Protein AF-U5XML4-F1 (afdb_monomer_lite)

Organism: Trypanosoma cruzi (NCBI:txid5693)

pLDDT: mean 85.8, std 16.41, range [33.12, 97.75]

Structure (mmCIF, N/CA/C/O backbone):
data_AF-U5XML4-F1
#
_entry.id   AF-U5XML4-F1
#
loop_
_atom_site.group_PDB
_atom_site.id
_atom_site.type_symbol
_atom_site.label_atom_id
_atom_site.label_alt_id
_atom_site.label_comp_id
_atom_site.label_asym_id
_atom_site.label_entity_id
_atom_site.label_seq_id
_atom_site.pdbx_PDB_ins_code
_atom_site.Cartn_x
_atom_site.Cartn_y
_atom_site.Cartn_z
_atom_site.occupancy
_atom_site.B_iso_or_equiv
_atom_site.auth_seq_id
_atom_site.auth_comp_id
_atom_site.auth_asym_id
_atom_site.auth_atom_id
_atom_site.pdbx_PDB_model_num
ATOM 1 N N . HIS A 1 1 ? -22.101 20.635 11.605 1.00 74.94 1 HIS A N 1
ATOM 2 C CA . HIS A 1 1 ? -22.594 19.360 12.164 1.00 74.94 1 HIS A CA 1
ATOM 3 C C . HIS A 1 1 ? -22.291 18.213 11.204 1.00 74.94 1 HIS A C 1
ATOM 5 O O . HIS A 1 1 ? -21.436 17.404 11.522 1.00 74.94 1 HIS A O 1
ATOM 11 N N . VAL A 1 2 ? -22.828 18.258 9.981 1.00 94.12 2 VAL A N 1
ATOM 12 C CA . VAL A 1 2 ? -22.677 17.221 8.939 1.00 94.12 2 VAL A CA 1
ATOM 13 C C . VAL A 1 2 ? -21.227 16.818 8.610 1.00 94.12 2 VAL A C 1
ATOM 15 O O . VAL A 1 2 ? -20.928 15.636 8.531 1.00 94.12 2 VAL A O 1
ATOM 18 N N . PHE A 1 3 ? -20.291 17.768 8.475 1.00 92.50 3 PHE A N 1
ATOM 19 C CA . PHE A 1 3 ? -18.879 17.442 8.192 1.00 92.50 3 PHE A CA 1
ATOM 20 C C . PHE A 1 3 ? -18.262 16.494 9.232 1.00 92.50 3 PHE A C 1
ATOM 22 O O . PHE A 1 3 ? -17.560 15.555 8.877 1.00 92.50 3 PHE A O 1
ATOM 29 N N . LYS A 1 4 ? -18.559 16.716 10.518 1.00 91.81 4 LYS A N 1
ATOM 30 C CA . LYS A 1 4 ? -18.036 15.883 11.603 1.00 91.81 4 LYS A CA 1
ATOM 31 C C . LYS A 1 4 ? -18.595 14.459 11.526 1.00 91.81 4 LYS A C 1
ATOM 33 O O . LYS A 1 4 ? -17.840 13.515 11.712 1.00 91.81 4 LYS A O 1
ATOM 38 N N . GLU A 1 5 ? -19.878 14.317 11.201 1.00 94.44 5 GLU A N 1
ATOM 39 C CA . GLU A 1 5 ? -20.530 13.012 11.028 1.00 94.44 5 GLU A CA 1
ATOM 40 C C . GLU A 1 5 ? -19.906 12.231 9.862 1.00 94.44 5 GLU A C 1
ATOM 42 O O . GLU A 1 5 ? -19.612 11.047 10.001 1.00 94.44 5 GLU A O 1
ATOM 47 N N . PHE A 1 6 ? -19.608 12.896 8.739 1.00 96.31 6 PHE A N 1
ATOM 48 C CA . PHE A 1 6 ? -18.865 12.266 7.641 1.00 96.31 6 PHE A CA 1
ATOM 49 C C . PHE A 1 6 ? -17.465 11.823 8.065 1.00 96.31 6 PHE A C 1
ATOM 51 O O . PHE A 1 6 ? -17.061 10.709 7.742 1.00 96.31 6 PHE A O 1
ATOM 58 N N . THR A 1 7 ? -16.739 12.648 8.820 1.00 93.75 7 THR A N 1
ATOM 59 C CA . THR A 1 7 ? -15.417 12.269 9.335 1.00 93.75 7 THR A CA 1
ATOM 60 C C . THR A 1 7 ? -15.490 11.050 10.256 1.00 93.75 7 THR A C 1
ATOM 62 O O . THR A 1 7 ? -14.656 10.155 10.156 1.00 93.75 7 THR A O 1
ATOM 65 N N . GLU A 1 8 ? -16.507 10.960 11.114 1.00 93.69 8 GLU A N 1
ATOM 66 C CA . GLU A 1 8 ? -16.724 9.786 11.971 1.00 93.69 8 GLU A CA 1
ATOM 67 C C . GLU A 1 8 ? -16.997 8.513 11.151 1.00 93.69 8 GLU A C 1
ATOM 69 O O . GLU A 1 8 ? -16.484 7.443 11.490 1.00 93.69 8 GLU A O 1
ATOM 74 N N . VAL A 1 9 ? -17.719 8.630 10.030 1.00 95.19 9 VAL A N 1
ATOM 75 C CA . VAL A 1 9 ? -17.915 7.526 9.075 1.00 95.19 9 VAL A CA 1
ATOM 76 C C . VAL A 1 9 ? -16.604 7.153 8.378 1.00 95.19 9 VAL A C 1
ATOM 78 O O . VAL A 1 9 ? -16.269 5.971 8.308 1.00 95.19 9 VAL A O 1
ATOM 81 N N . PHE A 1 10 ? -15.830 8.130 7.898 1.00 94.50 10 PHE A N 1
ATOM 82 C CA . PHE A 1 10 ? -14.555 7.877 7.219 1.00 94.50 10 PHE A CA 1
ATOM 83 C C . PHE A 1 10 ? -13.533 7.191 8.121 1.00 94.50 10 PHE A C 1
ATOM 85 O O . PHE A 1 10 ? -12.855 6.265 7.681 1.00 94.50 10 PHE A O 1
ATOM 92 N N . ASN A 1 11 ? -13.501 7.545 9.406 1.00 95.06 11 ASN A N 1
ATOM 93 C CA . ASN A 1 11 ? -12.644 6.887 10.391 1.00 95.06 11 ASN A CA 1
ATOM 94 C C . ASN A 1 11 ? -12.990 5.395 10.582 1.00 95.06 11 ASN A C 1
ATOM 96 O O . ASN A 1 11 ? -12.196 4.641 11.143 1.00 95.06 11 ASN A O 1
ATOM 100 N N . CYS A 1 12 ? -14.165 4.944 10.135 1.00 95.69 12 CYS A N 1
ATOM 101 C CA . CYS A 1 12 ? -14.589 3.547 10.203 1.00 95.69 12 CYS A CA 1
ATOM 102 C C . CYS A 1 12 ? -14.313 2.749 8.916 1.00 95.69 12 CYS A C 1
ATOM 104 O O . CYS A 1 12 ? -14.598 1.549 8.891 1.00 95.69 12 CYS A O 1
ATOM 106 N N . LEU A 1 13 ? -13.777 3.369 7.859 1.00 94.62 13 LEU A N 1
ATOM 107 C CA . LEU A 1 13 ? -13.544 2.689 6.584 1.00 94.62 13 LEU A CA 1
ATOM 108 C C . LEU A 1 13 ? -12.467 1.590 6.690 1.00 94.62 13 LEU A C 1
ATOM 110 O O . LEU A 1 13 ? -11.533 1.688 7.494 1.00 94.62 13 LEU A O 1
ATOM 114 N N . PRO A 1 14 ? -12.577 0.515 5.888 1.00 94.62 14 PRO A N 1
ATOM 115 C CA . PRO A 1 14 ? -11.505 -0.462 5.750 1.00 94.62 14 PRO A CA 1
ATOM 116 C C . PRO A 1 14 ? -10.290 0.163 5.048 1.00 94.62 14 PRO A C 1
ATOM 118 O O . PRO A 1 14 ? -10.435 1.008 4.171 1.00 94.62 14 PRO A O 1
ATOM 121 N N . MET A 1 15 ? -9.089 -0.291 5.414 1.00 95.00 15 MET A N 1
ATOM 122 C CA . MET A 1 15 ? -7.825 0.246 4.882 1.00 95.00 15 MET A CA 1
ATOM 123 C C . MET A 1 15 ? -7.327 -0.502 3.639 1.00 95.00 15 MET A C 1
ATOM 125 O O . MET A 1 15 ? -6.631 0.071 2.806 1.00 95.00 15 MET A O 1
ATOM 129 N N . ALA A 1 16 ? -7.661 -1.788 3.529 1.00 96.19 16 ALA A N 1
ATOM 130 C CA . ALA A 1 16 ? -7.292 -2.642 2.410 1.00 96.19 16 ALA A CA 1
ATOM 131 C C . ALA A 1 16 ? -8.331 -3.758 2.230 1.00 96.19 16 ALA A C 1
ATOM 133 O O . ALA A 1 16 ? -9.118 -4.038 3.139 1.00 96.19 16 ALA A O 1
ATOM 134 N N . ALA A 1 17 ? -8.303 -4.412 1.074 1.00 94.50 17 ALA A N 1
ATOM 135 C CA . ALA A 1 17 ? -9.107 -5.588 0.767 1.00 94.50 17 ALA A CA 1
ATOM 136 C C . ALA A 1 17 ? -8.252 -6.651 0.074 1.00 94.50 17 ALA A C 1
ATOM 138 O O . ALA A 1 17 ? -7.271 -6.323 -0.586 1.00 94.50 17 ALA A O 1
ATOM 139 N N . ILE A 1 18 ? -8.634 -7.919 0.205 1.00 93.25 18 ILE A N 1
ATOM 140 C CA . ILE A 1 18 ? -8.028 -9.025 -0.541 1.00 93.25 18 ILE A CA 1
ATOM 141 C C . ILE A 1 18 ? -9.092 -9.643 -1.436 1.00 93.25 18 ILE A C 1
ATOM 143 O O . ILE A 1 18 ? -10.180 -9.970 -0.963 1.00 93.25 18 ILE A O 1
ATOM 147 N N . ILE A 1 19 ? -8.766 -9.800 -2.716 1.00 90.19 19 ILE A N 1
ATOM 148 C CA . ILE A 1 19 ? -9.624 -10.433 -3.716 1.00 90.19 19 ILE A CA 1
ATOM 149 C C . ILE A 1 19 ? -9.028 -11.798 -4.048 1.00 90.19 19 ILE A C 1
ATOM 151 O O . ILE A 1 19 ? -7.876 -11.882 -4.472 1.00 90.19 19 ILE A O 1
ATOM 155 N N . GLU A 1 20 ? -9.818 -12.849 -3.815 1.00 90.19 20 GLU A N 1
ATOM 156 C CA . GLU A 1 20 ? -9.479 -14.251 -4.119 1.00 90.19 20 GLU A CA 1
ATOM 157 C C . GLU A 1 20 ? -8.124 -14.722 -3.562 1.00 90.19 20 GLU A C 1
ATOM 159 O O . GLU A 1 20 ? -7.491 -15.590 -4.141 1.00 90.19 20 GLU A O 1
ATOM 164 N N . GLU A 1 21 ? -7.657 -14.143 -2.448 1.00 86.75 21 GLU A N 1
ATOM 165 C CA . GLU A 1 21 ? -6.324 -14.409 -1.861 1.00 86.75 21 GLU A CA 1
ATOM 166 C C . GLU A 1 21 ? -5.135 -14.064 -2.781 1.00 86.75 21 GLU A C 1
ATOM 168 O O . GLU A 1 21 ? -3.987 -14.299 -2.424 1.00 86.75 21 GLU A O 1
ATOM 173 N N . ILE A 1 22 ? -5.402 -13.431 -3.925 1.00 86.19 22 ILE A N 1
ATOM 174 C CA . ILE A 1 22 ? -4.434 -13.173 -4.996 1.00 86.19 22 ILE A CA 1
ATOM 175 C C . ILE A 1 22 ? -4.084 -11.686 -5.078 1.00 86.19 22 ILE A C 1
ATOM 177 O O . ILE A 1 22 ? -2.919 -11.335 -5.266 1.00 86.19 22 ILE A O 1
ATOM 181 N N . ALA A 1 23 ? -5.073 -10.799 -4.94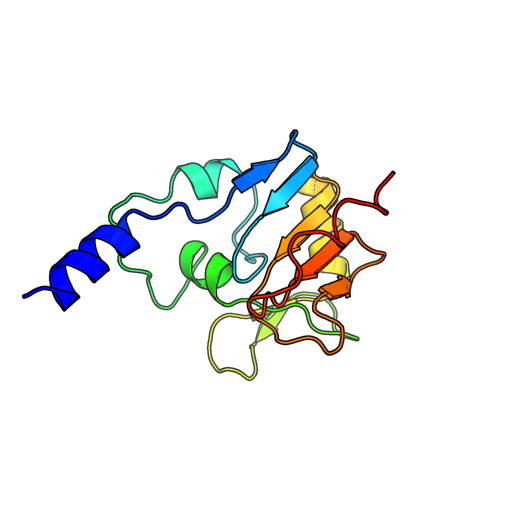6 1.00 89.19 23 ALA A N 1
ATOM 182 C CA . ALA A 1 23 ? -4.886 -9.366 -5.160 1.00 89.19 23 ALA A CA 1
ATOM 183 C C . ALA A 1 23 ? -5.120 -8.560 -3.880 1.00 89.19 23 ALA A C 1
ATOM 185 O O . ALA A 1 23 ? -6.224 -8.555 -3.330 1.00 89.19 23 ALA A O 1
ATOM 186 N N . LEU A 1 24 ? -4.095 -7.832 -3.431 1.00 94.88 24 LEU A N 1
ATOM 187 C CA . LEU A 1 24 ? -4.186 -6.917 -2.294 1.00 94.88 24 LEU A CA 1
ATOM 188 C C . LEU A 1 24 ? -4.504 -5.503 -2.785 1.00 94.88 24 LEU A C 1
ATOM 190 O O . LEU A 1 24 ? -3.694 -4.878 -3.461 1.00 94.88 24 LEU A O 1
ATOM 194 N N . CYS A 1 25 ? -5.674 -4.995 -2.414 1.00 95.44 25 CYS A N 1
ATOM 195 C CA . CYS A 1 25 ? -6.175 -3.683 -2.802 1.00 95.44 25 CYS A CA 1
ATOM 196 C C . CYS A 1 25 ? -5.988 -2.667 -1.676 1.00 95.44 25 CYS A C 1
ATOM 198 O O . CYS A 1 25 ? -6.399 -2.932 -0.546 1.00 95.44 25 CYS A O 1
ATOM 200 N N . MET A 1 26 ? -5.448 -1.490 -1.979 1.00 95.81 26 MET A N 1
ATOM 201 C CA . MET A 1 26 ? -5.315 -0.370 -1.038 1.00 95.81 26 MET A CA 1
ATOM 202 C C . MET A 1 26 ? -5.301 0.977 -1.767 1.00 95.81 26 MET A C 1
ATOM 204 O O . MET A 1 26 ? -5.255 1.016 -2.990 1.00 95.81 26 MET A O 1
ATOM 208 N N . HIS A 1 27 ? -5.381 2.094 -1.042 1.00 94.75 27 HIS A N 1
ATOM 209 C CA . HIS A 1 27 ? -5.416 3.411 -1.684 1.00 94.75 27 HIS A CA 1
ATOM 210 C C . HIS A 1 27 ? -4.025 3.888 -2.121 1.00 94.75 27 HIS A C 1
ATOM 212 O O . HIS A 1 27 ? -3.795 4.090 -3.313 1.00 94.75 27 HIS A O 1
ATOM 218 N N . GLY A 1 28 ? -3.127 4.053 -1.147 1.00 95.25 28 GLY A N 1
ATOM 219 C CA . GLY A 1 28 ? -1.727 4.428 -1.304 1.00 95.25 28 GLY A CA 1
ATOM 220 C C . GLY A 1 28 ? -0.924 3.224 -1.759 1.00 95.25 28 GLY A C 1
ATOM 221 O O . GLY A 1 28 ? -1.083 2.790 -2.889 1.00 95.25 28 GLY A O 1
ATOM 222 N N . GLY A 1 29 ? -0.067 2.655 -0.927 1.00 94.81 29 GLY A N 1
ATOM 223 C CA . GLY A 1 29 ? 0.753 1.528 -1.348 1.00 94.81 29 GLY A CA 1
ATOM 224 C C . GLY A 1 29 ? 1.332 0.757 -0.175 1.00 94.81 29 GLY A C 1
ATOM 225 O O . GLY A 1 29 ? 0.788 0.734 0.925 1.00 94.81 29 GLY A O 1
ATOM 226 N N . LEU A 1 30 ? 2.452 0.084 -0.409 1.00 97.25 30 LEU A N 1
ATOM 227 C CA . LEU A 1 30 ? 3.073 -0.7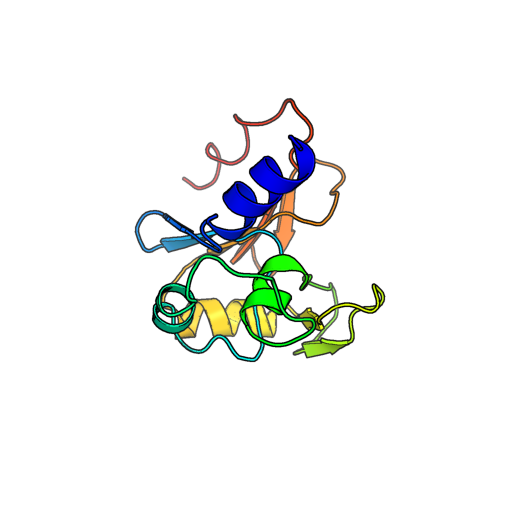59 0.605 1.00 97.25 30 LEU A CA 1
ATOM 228 C C . LEU A 1 30 ? 3.642 0.077 1.765 1.00 97.25 30 LEU A C 1
ATOM 230 O O . LEU A 1 30 ? 3.936 1.262 1.617 1.00 97.25 30 LEU A O 1
ATOM 234 N N . SER A 1 31 ? 3.882 -0.574 2.905 1.00 97.75 31 SER A N 1
ATOM 235 C CA . SER A 1 31 ? 4.575 0.017 4.058 1.00 97.75 31 SER A CA 1
ATOM 236 C C . SER A 1 31 ? 5.856 -0.758 4.386 1.00 97.75 31 SER A C 1
ATOM 238 O O . SER A 1 31 ? 5.830 -1.993 4.321 1.00 97.75 31 SER A O 1
ATOM 240 N N . PRO A 1 32 ? 6.942 -0.095 4.833 1.00 96.81 32 PRO A N 1
ATOM 241 C CA . PRO A 1 32 ? 8.109 -0.772 5.405 1.00 96.81 32 PRO A CA 1
ATOM 242 C C . PRO A 1 32 ? 7.765 -1.631 6.634 1.00 96.81 32 PRO A C 1
ATOM 244 O O . PRO A 1 32 ? 8.496 -2.562 6.979 1.00 96.81 32 PRO A O 1
ATOM 247 N N . GLU A 1 33 ? 6.653 -1.325 7.309 1.00 96.31 33 GLU A N 1
ATOM 248 C CA . GLU A 1 33 ? 6.179 -2.034 8.499 1.00 96.31 33 GLU A CA 1
ATOM 249 C C . GLU A 1 33 ? 5.260 -3.223 8.173 1.00 96.31 33 GLU A C 1
ATOM 251 O O . GLU A 1 33 ? 4.985 -4.044 9.057 1.00 96.31 33 GLU A O 1
ATOM 256 N N . LEU A 1 34 ? 4.791 -3.348 6.923 1.00 96.62 34 LEU A N 1
ATOM 257 C CA . LEU A 1 34 ? 3.892 -4.420 6.495 1.00 96.62 34 LEU A CA 1
ATOM 258 C C . LEU A 1 34 ? 4.671 -5.724 6.280 1.00 96.62 34 LEU A C 1
ATOM 260 O O . LEU A 1 34 ? 5.302 -5.941 5.250 1.00 96.62 34 LEU A O 1
ATOM 264 N N . ARG A 1 35 ? 4.597 -6.621 7.263 1.00 94.94 35 ARG A N 1
ATOM 265 C CA . ARG A 1 35 ? 5.231 -7.950 7.249 1.00 94.94 35 ARG A CA 1
ATOM 266 C C . ARG A 1 35 ? 4.228 -9.074 7.020 1.00 94.94 35 ARG A C 1
ATOM 268 O O . ARG A 1 35 ? 4.597 -10.126 6.515 1.00 94.94 35 ARG A O 1
ATOM 275 N N . ASN A 1 36 ? 2.980 -8.884 7.438 1.00 94.62 36 ASN A N 1
ATOM 276 C CA . ASN A 1 36 ? 1.891 -9.831 7.228 1.00 94.62 36 ASN A CA 1
ATOM 277 C C . ASN A 1 36 ? 0.534 -9.118 7.190 1.00 94.62 36 ASN A C 1
ATOM 279 O O . ASN A 1 36 ? 0.349 -8.048 7.770 1.00 94.62 36 ASN A O 1
ATOM 283 N N . LEU A 1 37 ? -0.442 -9.760 6.551 1.00 94.25 37 LEU A N 1
ATOM 284 C CA . LEU A 1 37 ? -1.779 -9.203 6.333 1.00 94.25 37 LEU A CA 1
ATOM 285 C C . LEU A 1 37 ? -2.584 -9.019 7.632 1.00 94.25 37 LEU A C 1
ATOM 287 O O . LEU A 1 37 ? -3.430 -8.129 7.716 1.00 94.25 37 LEU A O 1
ATOM 291 N N . ASN A 1 38 ? -2.285 -9.792 8.684 1.00 94.94 38 ASN A N 1
ATOM 292 C CA . ASN A 1 38 ? -2.970 -9.656 9.972 1.00 94.94 38 ASN A CA 1
ATOM 293 C C . ASN A 1 38 ? -2.685 -8.312 10.652 1.00 94.94 38 ASN A C 1
ATOM 295 O O . ASN A 1 38 ? -3.534 -7.842 11.407 1.00 94.94 38 ASN A O 1
ATOM 299 N N . GLN A 1 39 ? -1.556 -7.657 10.360 1.00 96.44 39 GLN A N 1
ATOM 300 C CA . GLN A 1 39 ? -1.279 -6.314 10.881 1.00 96.44 39 GLN A CA 1
ATOM 301 C C . GLN A 1 39 ? -2.332 -5.299 10.420 1.00 96.44 39 GLN A C 1
ATOM 303 O O . GLN A 1 39 ? -2.739 -4.450 11.207 1.00 96.44 39 GLN A O 1
ATOM 308 N N . ILE A 1 40 ? -2.833 -5.427 9.186 1.00 95.62 40 ILE A N 1
ATOM 309 C CA . ILE A 1 40 ? -3.892 -4.557 8.655 1.00 95.62 40 ILE A CA 1
ATOM 310 C C . ILE A 1 40 ? -5.214 -4.827 9.389 1.00 95.62 40 ILE A C 1
ATOM 312 O O . ILE A 1 40 ? -5.915 -3.894 9.779 1.00 95.62 40 ILE A O 1
ATOM 316 N N . ASN A 1 41 ? -5.526 -6.100 9.658 1.00 93.88 41 ASN A N 1
ATOM 317 C CA . ASN A 1 41 ? -6.718 -6.494 10.421 1.00 93.88 41 ASN A CA 1
ATOM 318 C C . ASN A 1 41 ? -6.698 -5.991 11.873 1.00 93.88 41 ASN A C 1
ATOM 320 O O . ASN A 1 41 ? -7.754 -5.796 12.474 1.00 93.88 41 ASN A O 1
ATOM 324 N N . GLN A 1 42 ? -5.510 -5.777 12.440 1.00 95.50 42 GLN A N 1
ATOM 325 C CA . GLN A 1 42 ? -5.324 -5.288 13.806 1.00 95.50 42 GLN A CA 1
ATOM 326 C C . GLN A 1 42 ? -5.445 -3.763 13.940 1.00 95.50 42 GLN A C 1
ATOM 328 O O . GLN A 1 42 ? -5.498 -3.265 15.068 1.00 95.50 42 GLN A O 1
ATOM 333 N N . ILE A 1 43 ? -5.527 -3.020 12.829 1.00 95.12 43 ILE A N 1
ATOM 334 C CA . ILE A 1 43 ? -5.762 -1.574 12.857 1.00 95.12 43 ILE A CA 1
ATOM 335 C C . ILE A 1 43 ? -7.147 -1.318 13.462 1.00 95.12 43 ILE A C 1
ATOM 337 O O . ILE A 1 43 ? -8.184 -1.650 12.879 1.00 95.12 43 ILE A O 1
ATOM 341 N N . ARG A 1 44 ? -7.161 -0.739 14.666 1.00 95.06 44 ARG A N 1
ATOM 342 C CA . ARG A 1 44 ? -8.396 -0.442 15.395 1.00 95.06 44 ARG A CA 1
ATOM 343 C C . ARG A 1 44 ? -9.139 0.711 14.735 1.00 95.06 44 ARG A C 1
ATOM 345 O O . ARG A 1 44 ? -8.537 1.707 14.348 1.00 95.06 44 ARG A O 1
ATOM 352 N N . ARG A 1 45 ? -10.460 0.568 14.668 1.00 94.56 45 ARG A N 1
ATOM 353 C CA . ARG A 1 45 ? -11.393 1.586 14.181 1.00 94.56 45 ARG A CA 1
ATOM 354 C C . ARG A 1 45 ? -12.340 2.007 15.318 1.00 94.56 45 ARG A C 1
ATOM 356 O O . ARG A 1 45 ? -12.643 1.153 16.156 1.00 94.56 45 ARG A O 1
ATOM 363 N N . PRO A 1 46 ? -12.820 3.264 15.358 1.00 95.56 46 PRO A N 1
ATOM 364 C CA . PRO A 1 46 ? -12.535 4.350 14.415 1.00 95.56 46 PRO A CA 1
ATOM 365 C C . PRO A 1 46 ? -11.070 4.800 14.480 1.00 95.56 46 PRO A C 1
ATOM 367 O O . PRO A 1 46 ? -10.483 4.874 15.557 1.00 95.56 46 PRO A O 1
ATOM 370 N N . LEU A 1 47 ? -10.479 5.062 13.318 1.00 93.44 47 LEU A N 1
ATOM 371 C CA . LEU A 1 47 ? -9.084 5.443 13.167 1.00 93.44 47 LEU A CA 1
ATOM 372 C C . LEU A 1 47 ? -8.988 6.917 12.784 1.00 93.44 47 LEU A C 1
ATOM 374 O O . LEU A 1 47 ? -9.435 7.308 11.712 1.00 93.44 47 LEU A O 1
ATOM 378 N N . VAL A 1 48 ? -8.338 7.710 13.632 1.00 94.50 48 VAL A N 1
ATOM 379 C CA . VAL A 1 48 ? -7.728 8.970 13.197 1.00 94.50 48 VAL A CA 1
ATOM 380 C C . VAL A 1 48 ? -6.340 8.606 12.692 1.00 94.50 48 VAL A C 1
ATOM 382 O O . VAL A 1 48 ? -5.531 8.085 13.462 1.00 94.50 48 VAL A O 1
ATOM 385 N N . VAL A 1 49 ? -6.098 8.789 11.395 1.00 91.69 49 VAL A N 1
ATOM 386 C CA . VAL A 1 49 ? -4.848 8.349 10.766 1.00 91.69 49 VAL A CA 1
ATOM 387 C C . VAL A 1 49 ? -3.676 9.137 11.376 1.00 91.69 49 VAL A C 1
ATOM 389 O O . VAL A 1 49 ? -3.721 10.365 11.356 1.00 91.69 49 VAL A O 1
ATOM 392 N N . PRO A 1 50 ? -2.660 8.464 11.944 1.00 93.31 50 PRO A N 1
ATOM 393 C CA . PRO A 1 50 ? -1.460 9.124 12.461 1.00 93.31 50 PRO A CA 1
ATOM 394 C C . PRO A 1 50 ? -0.551 9.595 11.321 1.00 93.31 50 PRO A C 1
ATOM 396 O O . PRO A 1 50 ? -0.591 9.008 10.251 1.00 93.31 50 PRO A O 1
ATOM 399 N N . ASP A 1 51 ? 0.355 10.541 11.579 1.00 92.62 51 ASP A N 1
ATOM 400 C CA . ASP A 1 51 ? 1.307 11.065 10.575 1.00 92.62 51 ASP A CA 1
ATOM 401 C C . ASP A 1 51 ? 2.512 10.128 10.293 1.00 92.62 51 ASP A C 1
ATOM 403 O O . ASP A 1 51 ? 3.527 10.548 9.735 1.00 92.62 51 ASP A O 1
ATOM 407 N N . ALA A 1 52 ? 2.443 8.863 10.729 1.00 93.19 52 ALA A N 1
ATOM 408 C CA . ALA A 1 52 ? 3.475 7.844 10.527 1.00 93.19 52 ALA A CA 1
ATOM 409 C C . ALA A 1 52 ? 2.943 6.414 10.745 1.00 93.19 52 ALA A C 1
ATOM 411 O O . ALA A 1 52 ? 1.939 6.198 11.428 1.00 93.19 52 ALA A O 1
ATOM 412 N N . GLY A 1 53 ? 3.682 5.430 10.227 1.00 95.50 53 GLY A N 1
ATOM 413 C CA . GLY A 1 53 ? 3.456 4.000 10.450 1.00 95.50 53 GLY A CA 1
ATOM 414 C C . GLY A 1 53 ? 2.515 3.351 9.436 1.00 95.50 53 GLY A C 1
ATOM 415 O O . GLY A 1 53 ? 2.053 3.980 8.485 1.00 95.50 53 GLY A O 1
ATOM 416 N N . LEU A 1 54 ? 2.193 2.075 9.661 1.00 96.62 54 LEU A N 1
ATOM 417 C CA . LEU A 1 54 ? 1.461 1.238 8.700 1.00 96.62 54 LEU A CA 1
ATOM 418 C C . LEU A 1 54 ? 0.207 1.885 8.082 1.00 96.62 54 LEU A C 1
ATOM 420 O O . LEU A 1 54 ? 0.023 1.838 6.868 1.00 96.62 54 LEU A O 1
ATOM 424 N N . ALA A 1 55 ? -0.676 2.465 8.900 1.00 96.56 55 ALA A N 1
ATOM 425 C CA . ALA A 1 55 ? -1.923 3.046 8.397 1.00 96.56 55 ALA A CA 1
ATOM 426 C C . ALA A 1 55 ? -1.690 4.296 7.534 1.00 96.56 55 ALA A C 1
ATOM 428 O O . ALA A 1 55 ? -2.430 4.523 6.581 1.00 96.56 55 ALA A O 1
ATOM 429 N N . TRP A 1 56 ? -0.666 5.083 7.866 1.00 96.25 56 TRP A N 1
ATOM 430 C CA . TRP A 1 56 ? -0.255 6.247 7.091 1.00 96.25 56 TRP A CA 1
ATOM 431 C C . TRP A 1 56 ? 0.289 5.822 5.728 1.00 96.25 56 TRP A C 1
ATOM 433 O O . TRP A 1 56 ? -0.160 6.307 4.693 1.00 96.25 56 TRP A O 1
ATOM 443 N N . ASP A 1 57 ? 1.188 4.842 5.716 1.00 97.12 57 ASP A N 1
ATOM 444 C CA . ASP A 1 57 ? 1.828 4.377 4.488 1.00 97.12 57 ASP A CA 1
ATOM 445 C C . ASP A 1 57 ? 0.835 3.725 3.516 1.00 97.12 57 ASP A C 1
ATOM 447 O O . ASP A 1 57 ? 0.860 4.024 2.325 1.00 97.12 57 ASP A O 1
ATOM 451 N N . ILE A 1 58 ? -0.109 2.920 4.023 1.00 96.38 58 ILE A N 1
ATOM 452 C CA . ILE A 1 58 ? -1.172 2.302 3.206 1.00 96.38 58 ILE A CA 1
ATOM 453 C C . ILE A 1 58 ? -2.001 3.346 2.445 1.00 96.38 58 ILE A C 1
ATOM 455 O O . ILE A 1 58 ? -2.560 3.041 1.391 1.00 96.38 58 ILE A O 1
ATOM 459 N N . LEU A 1 59 ? -2.099 4.574 2.958 1.00 95.56 59 LEU A N 1
ATOM 460 C CA . LEU A 1 59 ? -2.856 5.655 2.328 1.00 95.56 59 LEU A CA 1
ATOM 461 C C . LEU A 1 59 ? -2.005 6.565 1.439 1.00 95.56 59 LEU A C 1
ATOM 463 O O . LEU A 1 59 ? -2.559 7.132 0.501 1.00 95.56 59 LEU A O 1
ATOM 467 N N . TRP A 1 60 ? -0.701 6.693 1.699 1.00 96.38 60 TRP A N 1
ATOM 468 C CA . TRP A 1 60 ? 0.112 7.778 1.129 1.00 96.38 60 TRP A CA 1
ATOM 469 C C . TRP A 1 60 ? 1.381 7.348 0.392 1.00 96.38 60 TRP A C 1
ATOM 471 O O . TRP A 1 60 ? 1.986 8.187 -0.274 1.00 96.38 60 TRP A O 1
ATOM 481 N N . SER A 1 61 ? 1.821 6.093 0.502 1.00 96.75 61 SER A N 1
ATOM 482 C CA . SER A 1 61 ? 3.032 5.657 -0.196 1.00 96.75 61 SER A CA 1
ATOM 483 C C . SER A 1 61 ? 2.792 5.453 -1.693 1.00 96.75 61 SER A C 1
ATOM 485 O O . SER A 1 61 ? 1.691 5.098 -2.118 1.00 96.75 61 SER A O 1
ATOM 487 N N . ASP A 1 62 ? 3.836 5.662 -2.495 1.00 95.75 62 ASP A N 1
ATOM 488 C CA . ASP A 1 62 ? 3.787 5.626 -3.961 1.00 95.75 62 ASP A CA 1
ATOM 489 C C . ASP A 1 62 ? 4.888 4.719 -4.555 1.00 95.75 62 ASP A C 1
ATOM 491 O O . ASP A 1 62 ? 6.006 4.702 -4.046 1.00 95.75 62 ASP A O 1
ATOM 495 N N . PRO A 1 63 ? 4.642 3.983 -5.652 1.00 94.25 63 PRO A N 1
ATOM 496 C CA . PRO A 1 63 ? 5.709 3.377 -6.426 1.00 94.25 63 PRO A CA 1
ATOM 497 C C . PRO A 1 63 ? 6.504 4.465 -7.160 1.00 94.25 63 PRO A C 1
ATOM 499 O O . PRO A 1 63 ? 5.942 5.468 -7.612 1.00 94.25 63 PRO A O 1
ATOM 502 N N . GLU A 1 64 ? 7.807 4.249 -7.313 1.00 92.69 64 GLU A N 1
ATOM 503 C CA . GLU A 1 64 ? 8.691 5.142 -8.060 1.00 92.69 64 GLU A CA 1
ATOM 504 C C . GLU A 1 64 ? 9.560 4.351 -9.040 1.00 92.69 64 GLU A C 1
ATOM 506 O O . GLU A 1 64 ? 10.292 3.430 -8.664 1.00 92.69 64 GLU A O 1
ATOM 511 N N . GLU A 1 65 ? 9.469 4.712 -10.319 1.00 87.50 65 GLU A N 1
ATOM 512 C CA . GLU A 1 65 ? 10.270 4.109 -11.381 1.00 87.50 65 GLU A CA 1
ATOM 513 C C . GLU A 1 65 ? 11.758 4.395 -11.187 1.00 87.50 65 GLU A C 1
ATOM 515 O O . GLU A 1 65 ? 12.155 5.458 -10.715 1.00 87.50 65 GLU A O 1
ATOM 520 N N . ASN A 1 66 ? 12.600 3.442 -11.592 1.00 87.44 66 ASN A N 1
ATOM 521 C CA . ASN A 1 66 ? 14.059 3.531 -11.474 1.00 87.44 66 ASN A CA 1
ATOM 522 C C . ASN A 1 66 ? 14.572 3.698 -10.028 1.00 87.44 66 ASN A C 1
ATOM 524 O O . ASN A 1 66 ? 15.731 4.062 -9.826 1.00 87.44 66 ASN A O 1
ATOM 528 N N . SER A 1 67 ? 13.737 3.397 -9.028 1.00 89.19 67 SER A N 1
ATOM 529 C CA . SER A 1 67 ? 14.128 3.340 -7.621 1.00 89.19 67 SER A CA 1
ATOM 530 C C . SER A 1 67 ? 14.344 1.904 -7.139 1.00 89.19 67 SER A C 1
ATOM 532 O O . SER A 1 67 ? 13.817 0.944 -7.705 1.00 89.19 67 SER A O 1
ATOM 534 N N . CYS A 1 68 ? 15.139 1.756 -6.078 1.00 92.94 68 CYS A N 1
ATOM 535 C CA . CYS A 1 68 ? 15.385 0.482 -5.409 1.00 92.94 68 CYS A CA 1
ATOM 536 C C . CYS A 1 68 ? 15.196 0.658 -3.902 1.00 92.94 68 CYS A C 1
ATOM 538 O O . CYS A 1 68 ? 15.765 1.569 -3.298 1.00 92.94 68 CYS A O 1
ATOM 540 N N . GLY A 1 69 ? 14.415 -0.227 -3.288 1.00 95.75 69 GLY A N 1
ATOM 541 C CA . GLY A 1 69 ? 14.080 -0.155 -1.875 1.00 95.75 69 GLY A CA 1
ATOM 542 C C . GLY A 1 69 ? 13.080 0.956 -1.562 1.00 95.75 69 GLY A C 1
ATOM 543 O O . GLY A 1 69 ? 12.168 1.225 -2.341 1.00 95.75 69 GLY A O 1
ATOM 544 N N . TRP A 1 70 ? 13.235 1.557 -0.383 1.00 96.94 70 TRP A N 1
ATOM 545 C CA . TRP A 1 70 ? 12.378 2.624 0.133 1.00 96.94 70 TRP A CA 1
ATOM 546 C C . TRP A 1 70 ? 13.103 3.963 0.076 1.00 96.94 70 TRP A C 1
ATOM 548 O O . TRP A 1 70 ? 14.274 4.042 0.454 1.00 96.94 70 TRP A O 1
ATOM 558 N N . MET A 1 71 ? 12.399 5.019 -0.315 1.00 95.88 71 MET A N 1
ATOM 559 C CA . MET A 1 71 ? 12.918 6.388 -0.322 1.00 95.88 71 MET A CA 1
ATOM 560 C C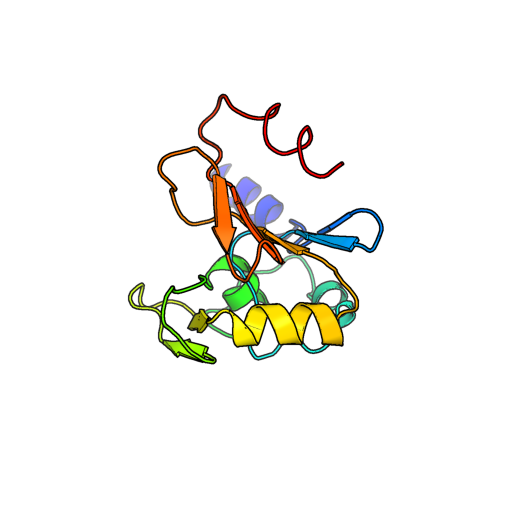 . MET A 1 71 ? 11.897 7.344 0.294 1.00 95.88 71 MET A C 1
ATOM 562 O O . MET A 1 71 ? 10.719 7.017 0.417 1.00 95.88 71 MET A O 1
ATOM 566 N N . GLN A 1 72 ? 12.338 8.520 0.742 1.00 93.31 72 GLN A N 1
ATOM 567 C CA . GLN A 1 72 ? 11.403 9.529 1.242 1.00 93.31 72 GLN A CA 1
ATOM 568 C C . GLN A 1 72 ? 10.589 10.108 0.088 1.00 93.31 72 GLN A C 1
ATOM 570 O O . GLN A 1 72 ? 11.145 10.478 -0.945 1.00 93.31 72 GLN A O 1
ATOM 575 N N . SER A 1 73 ? 9.278 10.224 0.289 1.00 92.06 73 SER A N 1
ATOM 576 C CA . SER A 1 73 ? 8.399 10.785 -0.727 1.00 92.06 73 SER A CA 1
ATOM 577 C C . SER A 1 73 ? 8.651 12.277 -0.923 1.00 92.06 73 SER A C 1
ATOM 579 O O . SER A 1 73 ? 8.660 13.058 0.033 1.00 92.06 73 SER A O 1
ATOM 581 N N . GLN A 1 74 ? 8.742 12.704 -2.183 1.00 88.44 74 GLN A N 1
ATOM 582 C CA . GLN A 1 74 ? 8.808 14.125 -2.539 1.00 88.44 74 GLN A CA 1
ATOM 583 C C . GLN A 1 74 ? 7.514 14.885 -2.200 1.00 88.44 74 GLN A C 1
ATOM 585 O O . GLN A 1 74 ? 7.523 16.112 -2.132 1.00 88.44 74 GLN A O 1
ATOM 590 N N . ARG A 1 75 ? 6.404 14.176 -1.929 1.00 87.75 75 ARG A N 1
ATOM 591 C CA . ARG A 1 75 ? 5.156 14.775 -1.422 1.00 87.75 75 ARG A CA 1
ATOM 592 C C . ARG A 1 75 ? 5.269 15.245 0.033 1.00 87.75 75 ARG A C 1
ATOM 594 O O . ARG A 1 75 ? 4.343 15.876 0.531 1.00 87.75 75 ARG A O 1
ATOM 601 N N . GLY A 1 76 ? 6.361 14.907 0.722 1.00 89.75 76 GLY A N 1
ATOM 602 C CA . GLY A 1 76 ? 6.550 15.190 2.145 1.00 89.75 76 GLY A CA 1
ATOM 603 C C . GLY A 1 76 ? 5.730 14.287 3.069 1.00 89.75 76 GLY A C 1
ATOM 604 O O . GLY A 1 76 ? 5.662 14.550 4.266 1.00 89.75 76 GLY A O 1
ATOM 605 N N . VAL A 1 77 ? 5.107 13.233 2.529 1.00 90.88 77 VAL A N 1
ATOM 606 C CA . VAL A 1 77 ? 4.276 12.278 3.270 1.00 90.88 77 VAL A CA 1
ATOM 607 C C . VAL A 1 77 ? 4.669 10.847 2.911 1.00 90.88 77 VAL A C 1
ATOM 609 O O . VAL A 1 77 ? 4.744 10.503 1.736 1.00 90.88 77 VAL A O 1
ATOM 612 N N . SER A 1 78 ? 4.914 10.012 3.924 1.00 95.56 78 SER A N 1
ATOM 613 C CA . SER A 1 78 ? 5.284 8.596 3.750 1.00 95.56 78 SER A CA 1
ATOM 614 C C . SER A 1 78 ? 6.512 8.414 2.829 1.00 95.56 78 SER A C 1
ATOM 616 O O . SER A 1 78 ? 7.432 9.240 2.819 1.00 95.56 78 SER A O 1
ATOM 618 N N . TYR A 1 79 ? 6.553 7.309 2.089 1.00 96.38 79 TYR A N 1
ATOM 619 C CA . TYR A 1 79 ? 7.686 6.828 1.313 1.00 96.38 79 TYR A CA 1
ATOM 620 C C . TYR A 1 79 ? 7.308 6.585 -0.144 1.0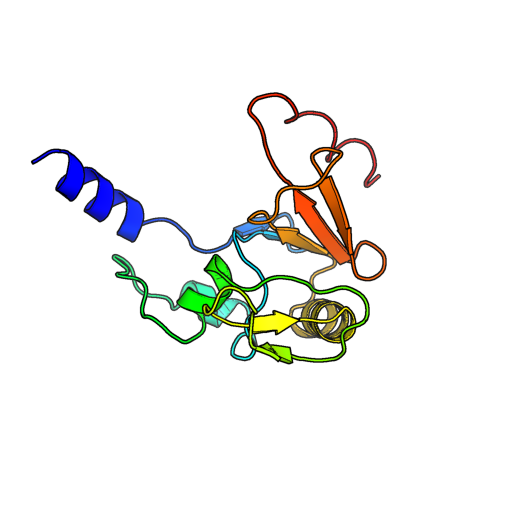0 96.38 79 TYR A C 1
ATOM 622 O O . TYR A 1 79 ? 6.148 6.328 -0.472 1.00 96.38 79 TYR A O 1
ATOM 630 N N . THR A 1 80 ? 8.318 6.581 -1.003 1.00 96.75 80 THR A N 1
ATOM 631 C CA . THR A 1 80 ? 8.248 5.909 -2.294 1.00 96.75 80 THR A CA 1
ATOM 632 C C . THR A 1 80 ? 8.924 4.542 -2.236 1.00 96.75 80 THR A C 1
ATOM 634 O O . THR A 1 80 ? 9.763 4.286 -1.362 1.00 96.75 80 THR A O 1
ATOM 637 N N . PHE A 1 81 ? 8.538 3.635 -3.133 1.00 97.25 81 PHE A N 1
ATOM 638 C CA . PHE A 1 81 ? 9.092 2.284 -3.187 1.00 97.25 81 PHE A CA 1
ATOM 639 C C . PHE A 1 81 ? 9.362 1.775 -4.606 1.00 97.25 81 PHE A C 1
ATOM 641 O O . PHE A 1 81 ? 8.599 2.021 -5.541 1.00 97.25 81 PHE A O 1
ATOM 648 N N . GLY A 1 82 ? 10.447 1.013 -4.741 1.00 96.25 82 GLY A N 1
ATOM 649 C CA . GLY A 1 82 ? 10.872 0.395 -5.994 1.00 96.25 82 GLY A CA 1
ATOM 650 C C . GLY A 1 82 ? 10.184 -0.933 -6.313 1.00 96.25 82 GLY A C 1
ATOM 651 O O . GLY A 1 82 ? 9.445 -1.517 -5.512 1.00 96.25 82 GLY A O 1
ATOM 652 N N . GLU A 1 83 ? 10.470 -1.460 -7.503 1.00 94.50 83 GLU A N 1
ATOM 653 C CA . GLU A 1 83 ? 9.918 -2.738 -7.972 1.00 94.50 83 GLU A CA 1
ATOM 654 C C . GLU A 1 83 ? 10.345 -3.927 -7.099 1.00 94.50 83 GLU A C 1
ATOM 656 O O . GLU A 1 83 ? 9.602 -4.894 -6.923 1.00 94.50 83 GLU A O 1
ATOM 661 N N . ASP A 1 84 ? 11.542 -3.859 -6.516 1.00 95.06 84 ASP A N 1
ATOM 662 C CA . ASP A 1 84 ? 12.076 -4.866 -5.601 1.00 95.06 84 ASP A CA 1
ATOM 663 C C . ASP A 1 84 ? 11.264 -4.966 -4.302 1.00 95.06 84 ASP A C 1
ATOM 665 O O . ASP A 1 84 ? 11.129 -6.052 -3.731 1.00 95.06 84 ASP A O 1
ATOM 669 N N . VAL A 1 85 ? 10.689 -3.856 -3.835 1.00 97.00 85 VAL A N 1
ATOM 670 C CA . VAL A 1 85 ? 9.776 -3.844 -2.687 1.00 97.00 85 VAL A CA 1
ATOM 671 C C . VAL A 1 85 ? 8.479 -4.563 -3.037 1.00 97.00 85 VAL A C 1
ATOM 673 O O . VAL A 1 85 ? 8.056 -5.431 -2.275 1.00 97.00 85 VAL A O 1
ATOM 676 N N . VAL A 1 86 ? 7.893 -4.277 -4.205 1.00 95.56 86 VAL A N 1
ATOM 677 C CA . VAL A 1 86 ? 6.663 -4.943 -4.669 1.00 95.56 86 VAL A CA 1
ATOM 678 C C . VAL A 1 86 ? 6.880 -6.444 -4.820 1.00 95.56 86 VAL A C 1
ATOM 680 O O . VAL A 1 86 ? 6.095 -7.232 -4.295 1.00 95.56 86 VAL A O 1
ATOM 683 N N . ARG A 1 87 ? 7.972 -6.854 -5.475 1.00 94.19 87 ARG A N 1
ATOM 684 C CA . ARG A 1 87 ? 8.296 -8.270 -5.691 1.00 94.19 87 ARG A CA 1
ATOM 685 C C . ARG A 1 87 ? 8.423 -9.030 -4.368 1.00 94.19 87 ARG A C 1
ATOM 687 O O . ARG A 1 87 ? 7.768 -10.054 -4.194 1.00 94.19 87 ARG A O 1
ATOM 694 N N . ARG A 1 88 ? 9.190 -8.485 -3.414 1.00 95.38 88 ARG A N 1
ATOM 695 C CA . ARG A 1 88 ? 9.346 -9.076 -2.074 1.00 95.38 88 ARG A CA 1
ATOM 696 C C . ARG A 1 88 ? 8.034 -9.111 -1.298 1.00 95.38 88 ARG A C 1
ATOM 698 O O . ARG A 1 88 ? 7.777 -10.079 -0.593 1.00 95.38 88 ARG A O 1
ATOM 705 N N . ALA A 1 89 ? 7.209 -8.069 -1.398 1.00 95.31 89 ALA A N 1
ATOM 706 C CA . ALA A 1 89 ? 5.911 -8.045 -0.733 1.00 95.31 89 ALA A CA 1
ATOM 707 C C . ALA A 1 89 ? 4.974 -9.125 -1.289 1.00 95.31 89 ALA A C 1
ATOM 709 O O . ALA A 1 89 ? 4.350 -9.828 -0.501 1.00 95.31 89 ALA A O 1
ATOM 710 N N . CYS A 1 90 ? 4.935 -9.312 -2.612 1.00 94.25 90 CYS A N 1
ATOM 711 C CA . CYS A 1 90 ? 4.157 -10.375 -3.253 1.00 94.25 90 CYS A CA 1
ATOM 712 C C . CYS A 1 90 ? 4.566 -11.761 -2.733 1.00 94.25 90 CYS A C 1
ATOM 714 O O . CYS A 1 90 ? 3.728 -12.533 -2.271 1.00 94.25 90 CYS A O 1
ATOM 716 N N . GLU A 1 91 ? 5.872 -12.036 -2.697 1.00 94.44 91 GLU A N 1
ATOM 717 C CA . GLU A 1 91 ? 6.415 -13.299 -2.183 1.00 94.44 91 GLU A CA 1
ATOM 718 C C . GLU A 1 91 ? 6.102 -13.511 -0.693 1.00 94.44 91 GLU A C 1
ATOM 720 O O . GLU A 1 91 ? 5.620 -14.574 -0.297 1.00 94.44 91 GLU A O 1
ATOM 725 N N . ASN A 1 92 ? 6.334 -12.494 0.141 1.00 94.81 92 ASN A N 1
ATOM 726 C CA . ASN A 1 92 ? 6.168 -12.598 1.592 1.00 94.81 92 ASN A CA 1
ATOM 727 C C . ASN A 1 92 ? 4.700 -12.701 2.018 1.00 94.81 92 ASN A C 1
ATOM 729 O O . ASN A 1 92 ? 4.373 -13.436 2.952 1.00 94.81 92 ASN A O 1
ATOM 733 N N . LEU A 1 93 ? 3.819 -11.948 1.358 1.00 94.81 93 LEU A N 1
ATOM 734 C CA . LEU A 1 93 ? 2.391 -11.906 1.668 1.00 94.81 93 LEU A CA 1
ATOM 735 C C . LEU A 1 93 ? 1.598 -12.989 0.926 1.00 94.81 93 LEU A C 1
ATOM 737 O O . LEU A 1 93 ? 0.424 -13.165 1.240 1.00 94.81 93 LEU A O 1
ATOM 741 N N . LYS A 1 94 ? 2.245 -13.732 0.012 1.00 94.69 94 LYS A N 1
ATOM 742 C CA . LYS A 1 94 ? 1.645 -14.766 -0.847 1.00 94.69 94 LYS A CA 1
ATOM 743 C C . LYS A 1 94 ? 0.493 -14.226 -1.697 1.00 94.69 94 LYS A C 1
ATOM 745 O O . LYS A 1 94 ? -0.578 -14.816 -1.737 1.00 94.69 94 LYS A O 1
ATOM 750 N N . ILE A 1 95 ? 0.740 -13.091 -2.339 1.00 93.25 95 ILE A N 1
ATOM 751 C CA . ILE A 1 95 ? -0.173 -12.436 -3.279 1.00 93.25 95 ILE A CA 1
ATOM 752 C C . ILE A 1 95 ? 0.538 -12.279 -4.623 1.00 93.25 95 ILE A C 1
ATOM 754 O O . ILE A 1 95 ? 1.767 -12.209 -4.666 1.00 93.25 95 ILE A O 1
ATOM 758 N N . ASP A 1 96 ? -0.222 -12.146 -5.702 1.00 87.44 96 ASP A N 1
ATOM 759 C CA . ASP A 1 96 ? 0.347 -11.993 -7.044 1.00 87.44 96 ASP A CA 1
ATOM 760 C C . ASP A 1 96 ? 0.436 -10.526 -7.461 1.00 87.44 96 ASP A C 1
ATOM 762 O O . ASP A 1 96 ? 1.321 -10.144 -8.233 1.00 87.44 96 ASP A O 1
ATOM 766 N N . VAL A 1 97 ? -0.488 -9.698 -6.961 1.00 90.25 97 VAL A N 1
ATOM 767 C CA . VAL A 1 97 ? -0.619 -8.310 -7.398 1.00 90.25 97 VAL A CA 1
ATOM 768 C C . VAL A 1 97 ? -1.073 -7.374 -6.280 1.00 90.25 97 VAL A C 1
ATOM 770 O O . VAL A 1 97 ? -1.945 -7.693 -5.469 1.00 90.25 97 VAL A O 1
ATOM 773 N N . VAL A 1 98 ? -0.496 -6.175 -6.271 1.00 92.19 98 VAL A N 1
ATOM 774 C CA . VAL A 1 98 ? -0.973 -5.030 -5.492 1.00 92.19 98 VAL A CA 1
ATOM 775 C C . VAL A 1 98 ? -1.816 -4.139 -6.401 1.00 92.19 98 VAL A C 1
ATOM 777 O O . VAL A 1 98 ? -1.328 -3.629 -7.406 1.00 92.19 98 VAL A O 1
ATOM 780 N N . LEU A 1 99 ? -3.084 -3.943 -6.052 1.00 91.44 99 LEU A N 1
ATOM 781 C CA . LEU A 1 99 ? -3.979 -3.003 -6.723 1.00 91.44 99 LEU A CA 1
ATOM 782 C C . LEU A 1 99 ? -4.042 -1.716 -5.904 1.00 91.44 99 LEU A C 1
ATOM 784 O O . LEU A 1 99 ? -4.360 -1.742 -4.712 1.00 91.44 99 LEU A O 1
ATOM 788 N N . ARG A 1 100 ? -3.726 -0.589 -6.536 1.00 93.19 100 ARG A N 1
ATOM 789 C CA . ARG A 1 100 ? -3.635 0.707 -5.871 1.00 93.19 100 ARG A CA 1
ATOM 790 C C . ARG A 1 100 ? -4.291 1.841 -6.651 1.00 93.19 100 ARG A C 1
ATOM 792 O O . ARG A 1 100 ? -4.661 1.667 -7.808 1.00 93.19 100 ARG A O 1
ATOM 799 N N . ALA A 1 101 ? -4.382 3.014 -6.030 1.00 85.06 101 ALA A N 1
ATOM 800 C CA . ALA A 1 101 ? -4.831 4.249 -6.665 1.00 85.06 101 ALA A CA 1
ATOM 801 C C . ALA A 1 101 ? -3.816 5.382 -6.405 1.00 85.06 101 ALA A C 1
ATOM 803 O O . ALA A 1 101 ? -2.613 5.179 -6.543 1.00 85.06 101 ALA A O 1
ATOM 804 N N . HIS A 1 102 ? -4.288 6.570 -6.021 1.00 85.56 102 HIS A N 1
ATOM 805 C CA . HIS A 1 102 ? -3.504 7.712 -5.521 1.00 85.56 102 HIS A CA 1
ATOM 806 C C . HIS A 1 102 ? -2.709 8.537 -6.548 1.00 85.56 102 HIS A C 1
ATOM 808 O O . HIS A 1 102 ? -2.609 9.755 -6.400 1.00 85.56 102 HIS A O 1
ATOM 814 N N . GLN A 1 103 ? -2.171 7.926 -7.600 1.00 81.44 103 GLN A N 1
ATOM 815 C CA . GLN A 1 103 ? -1.510 8.650 -8.691 1.00 81.44 103 GLN A CA 1
ATOM 816 C C . GLN A 1 103 ? -2.436 8.748 -9.904 1.00 81.44 103 GLN A C 1
ATOM 818 O O . GLN A 1 103 ? -3.078 7.768 -10.268 1.00 81.44 103 GLN A O 1
ATOM 823 N N . VAL A 1 104 ? -2.494 9.926 -10.535 1.00 75.25 104 VAL A N 1
ATOM 824 C CA . VAL A 1 104 ? -3.151 10.106 -11.839 1.00 75.25 104 VAL A CA 1
ATOM 825 C C . VAL A 1 104 ? -2.240 9.526 -12.913 1.00 75.25 104 VAL A C 1
ATOM 827 O O . VAL A 1 104 ? -1.051 9.840 -12.929 1.00 75.25 104 VAL A O 1
ATOM 830 N N . VAL A 1 105 ? -2.789 8.690 -13.793 1.00 75.25 105 VAL A N 1
ATOM 831 C CA . VAL A 1 105 ? -2.036 8.050 -14.875 1.00 75.25 105 VAL A CA 1
ATOM 832 C C . VAL A 1 105 ? -2.758 8.237 -16.208 1.00 75.25 105 VAL A C 1
ATOM 834 O O . VAL A 1 105 ? -3.982 8.152 -16.284 1.00 75.25 105 VAL A O 1
ATOM 837 N N . ASP A 1 106 ? -1.992 8.479 -17.273 1.00 69.69 106 ASP A N 1
ATOM 838 C CA . ASP A 1 106 ? -2.502 8.991 -18.558 1.00 69.69 106 ASP A CA 1
ATOM 839 C C . ASP A 1 106 ? -3.609 8.139 -19.207 1.00 69.69 106 ASP A C 1
ATOM 841 O O . ASP A 1 106 ? -4.447 8.659 -19.940 1.00 69.69 106 ASP A O 1
ATOM 845 N N . ASN A 1 107 ? -3.639 6.829 -18.942 1.00 70.50 107 ASN A N 1
ATOM 846 C CA . ASN A 1 107 ? -4.602 5.891 -19.534 1.00 70.50 107 ASN A CA 1
ATOM 847 C C . ASN A 1 107 ? -5.654 5.368 -18.543 1.00 70.50 107 ASN A C 1
ATOM 849 O O . ASN A 1 107 ? -6.308 4.363 -18.826 1.00 70.50 107 ASN A O 1
ATOM 853 N N . GLY A 1 108 ? -5.792 5.994 -17.372 1.00 66.69 108 GLY A N 1
ATOM 854 C CA . GLY A 1 108 ? -6.684 5.527 -16.308 1.00 66.69 108 GLY A CA 1
ATOM 855 C C . GLY A 1 108 ? -6.127 4.351 -15.502 1.00 66.69 108 GLY A C 1
ATOM 856 O O . GLY A 1 108 ? -6.543 4.149 -14.374 1.00 66.69 108 GLY A O 1
ATOM 857 N N . TYR A 1 109 ? -5.145 3.609 -16.022 1.00 73.12 109 TYR A N 1
ATOM 858 C CA . TYR A 1 109 ? -4.384 2.619 -15.262 1.00 73.12 109 TYR A CA 1
ATOM 859 C C . TYR A 1 109 ? -2.928 2.512 -15.749 1.00 73.12 109 TYR A C 1
ATOM 861 O O . TYR A 1 109 ? -2.623 2.826 -16.902 1.00 73.12 109 TYR A O 1
ATOM 869 N N . ALA A 1 110 ? -2.032 2.038 -14.883 1.00 75.88 110 ALA A N 1
ATOM 870 C CA . ALA A 1 110 ? -0.622 1.795 -15.178 1.00 75.88 110 ALA A CA 1
ATOM 871 C C . ALA A 1 110 ? -0.116 0.531 -14.469 1.00 75.88 110 ALA A C 1
ATOM 873 O O . ALA A 1 110 ? -0.505 0.249 -13.338 1.00 75.88 110 ALA A O 1
ATOM 874 N N . PHE A 1 111 ? 0.764 -0.219 -15.135 1.00 85.44 111 PHE A N 1
ATOM 875 C CA . PHE A 1 111 ? 1.437 -1.385 -14.561 1.00 85.44 111 PHE A CA 1
ATOM 876 C C . PHE A 1 111 ? 2.827 -1.008 -14.053 1.00 85.44 111 PHE A C 1
ATOM 878 O O . PHE A 1 111 ? 3.531 -0.241 -14.700 1.00 85.44 111 PHE A O 1
ATOM 885 N N . PHE A 1 112 ? 3.241 -1.626 -12.953 1.00 82.38 112 PHE A N 1
ATOM 886 C CA . PHE A 1 112 ? 4.560 -1.480 -12.346 1.00 82.38 112 PHE A CA 1
ATOM 887 C C . PHE A 1 112 ? 5.078 -2.848 -11.877 1.00 82.38 112 PHE A C 1
ATOM 889 O O . PHE A 1 112 ? 4.279 -3.763 -11.646 1.00 82.38 112 PHE A O 1
ATOM 896 N N . ALA A 1 113 ? 6.402 -3.004 -11.752 1.00 80.12 113 ALA A N 1
ATOM 897 C CA . ALA A 1 113 ? 7.048 -4.228 -11.265 1.00 80.12 113 ALA A CA 1
ATOM 898 C C . ALA A 1 113 ? 6.581 -5.497 -12.004 1.00 80.12 113 ALA A C 1
ATOM 900 O O . ALA A 1 113 ? 5.997 -6.401 -11.407 1.00 80.12 113 ALA A O 1
ATOM 901 N N . GLU A 1 114 ? 6.777 -5.542 -13.327 1.00 81.19 114 GLU A N 1
ATOM 902 C CA . GLU A 1 114 ? 6.379 -6.684 -14.174 1.00 81.19 114 GLU A CA 1
ATOM 903 C C . GLU A 1 114 ? 4.883 -7.056 -14.040 1.00 81.19 114 GLU A C 1
ATOM 905 O O . GLU A 1 114 ? 4.509 -8.225 -14.102 1.00 81.19 114 GLU A O 1
ATOM 910 N N . ARG A 1 115 ? 4.010 -6.047 -13.876 1.00 77.88 115 ARG A N 1
ATOM 911 C CA . ARG A 1 115 ? 2.548 -6.171 -13.665 1.00 77.88 115 ARG A CA 1
ATOM 912 C C . ARG A 1 115 ? 2.119 -6.730 -12.304 1.00 77.88 115 ARG A C 1
ATOM 914 O O . ARG A 1 115 ? 0.945 -7.043 -12.131 1.00 77.88 115 ARG A O 1
ATOM 921 N N . ARG A 1 116 ? 3.026 -6.795 -11.328 1.00 68.81 116 ARG A N 1
ATOM 922 C CA . ARG A 1 116 ? 2.704 -7.149 -9.933 1.00 68.81 116 ARG A CA 1
ATOM 923 C C . ARG A 1 116 ? 2.211 -5.964 -9.101 1.00 68.81 116 ARG A C 1
ATOM 925 O O . ARG A 1 116 ? 1.821 -6.132 -7.951 1.00 68.81 116 ARG A O 1
ATOM 932 N N . SER A 1 117 ? 2.203 -4.762 -9.667 1.00 72.38 117 SER A N 1
ATOM 933 C CA . SER A 1 117 ? 1.491 -3.611 -9.119 1.00 72.38 117 SER A CA 1
ATOM 934 C C . SER A 1 117 ? 0.708 -2.917 -10.228 1.00 72.38 117 SER A C 1
ATOM 936 O O . SER A 1 117 ? 1.208 -2.771 -11.348 1.00 72.38 117 SER A O 1
ATOM 938 N N . VAL A 1 118 ? -0.523 -2.510 -9.925 1.00 78.44 118 VAL A N 1
ATOM 939 C CA . VAL A 1 118 ? -1.391 -1.767 -10.840 1.00 78.44 118 VAL A CA 1
ATOM 940 C C . VAL A 1 118 ? -1.900 -0.525 -10.134 1.00 78.44 118 VAL A C 1
ATOM 942 O O . VAL A 1 118 ? -2.564 -0.628 -9.106 1.00 78.44 118 VAL A O 1
ATOM 945 N N . THR A 1 119 ? -1.621 0.639 -10.707 1.00 77.94 119 THR A N 1
ATOM 946 C CA . THR A 1 119 ? -2.251 1.900 -10.317 1.00 77.94 119 THR A CA 1
ATOM 947 C C . THR A 1 119 ? -3.477 2.118 -11.183 1.00 77.94 119 THR A C 1
ATOM 949 O O . THR A 1 119 ? -3.346 2.120 -12.402 1.00 77.94 119 THR A O 1
ATOM 952 N N . ASP A 1 120 ? -4.642 2.321 -10.577 1.00 67.19 120 ASP A N 1
ATOM 953 C CA . ASP A 1 120 ? -5.875 2.730 -11.251 1.00 67.19 120 ASP A CA 1
ATOM 954 C C . ASP A 1 120 ? -6.242 4.157 -10.809 1.00 67.19 120 ASP A C 1
ATOM 956 O O . ASP A 1 120 ? -6.525 4.422 -9.636 1.00 67.19 120 ASP A O 1
ATOM 960 N N . SER A 1 121 ? -6.204 5.095 -11.753 1.00 63.12 121 SER A N 1
ATOM 961 C CA . SER A 1 121 ? -6.704 6.451 -11.570 1.00 63.12 121 SER A CA 1
ATOM 962 C C . SER A 1 121 ? -8.122 6.525 -12.124 1.00 63.12 121 SER A C 1
ATOM 964 O O . SER A 1 121 ? -8.341 6.900 -13.279 1.00 63.12 121 SER A O 1
ATOM 966 N N . ILE A 1 122 ? -9.103 6.167 -11.298 1.00 56.75 122 ILE A N 1
ATOM 967 C CA . ILE A 1 122 ? -10.512 6.283 -11.676 1.00 56.75 122 ILE A CA 1
ATOM 968 C C . ILE A 1 122 ? -10.896 7.772 -11.735 1.00 56.75 122 ILE A C 1
ATOM 970 O O . ILE A 1 122 ? -11.254 8.374 -10.724 1.00 56.75 122 ILE A O 1
ATOM 974 N N . GLU A 1 123 ? -10.904 8.358 -12.933 1.00 47.59 123 GLU A N 1
ATOM 975 C CA . GLU A 1 123 ? -11.906 9.376 -13.271 1.00 47.59 123 GLU A CA 1
ATOM 976 C C . GLU A 1 123 ? -13.256 8.673 -13.481 1.00 47.59 123 GLU A C 1
ATOM 978 O O . GLU A 1 123 ? -13.306 7.531 -13.951 1.00 47.59 123 GLU A O 1
ATOM 983 N N . MET A 1 124 ? -14.372 9.322 -13.121 1.00 33.97 124 MET A N 1
ATOM 984 C CA . MET A 1 124 ? -15.716 8.764 -13.327 1.00 33.97 124 MET A CA 1
ATOM 985 C C . MET A 1 124 ? -15.927 8.385 -14.810 1.00 33.97 124 MET A C 1
ATOM 987 O O . MET A 1 124 ? -16.291 9.231 -15.621 1.00 33.97 124 MET A O 1
ATOM 991 N N . GLY A 1 125 ? -15.709 7.115 -15.181 1.00 38.03 125 GLY A N 1
ATOM 992 C CA . GLY A 1 125 ? -15.914 6.656 -16.562 1.00 38.03 125 GLY A CA 1
ATOM 993 C C . GLY A 1 125 ? -15.356 5.287 -16.984 1.00 38.03 125 GLY A C 1
ATOM 994 O O . GLY A 1 125 ? -15.777 4.796 -18.030 1.00 38.03 125 GLY A O 1
ATOM 995 N N . GLN A 1 126 ? -14.448 4.631 -16.241 1.00 42.06 126 GLN A N 1
ATOM 996 C CA . GLN A 1 126 ? -13.657 3.511 -16.812 1.00 42.06 126 GLN A CA 1
ATOM 997 C C . GLN A 1 126 ? -13.736 2.130 -16.120 1.00 42.06 126 GLN A C 1
ATOM 999 O O . GLN A 1 126 ? -12.938 1.243 -16.418 1.00 42.06 126 GLN A O 1
ATOM 1004 N N . VAL A 1 127 ? -14.774 1.862 -15.321 1.00 43.38 127 VAL A N 1
ATOM 1005 C CA . VAL A 1 127 ? -14.947 0.630 -14.501 1.00 43.38 127 VAL A CA 1
ATOM 1006 C C . VAL A 1 127 ? -14.952 -0.713 -15.285 1.00 43.38 127 VAL A C 1
ATOM 1008 O O . VAL A 1 127 ? -14.926 -1.782 -14.685 1.00 43.38 127 VAL A O 1
ATOM 1011 N N . ARG A 1 128 ? -14.945 -0.728 -16.628 1.00 42.34 128 ARG A N 1
ATOM 1012 C CA . ARG A 1 128 ? -15.046 -1.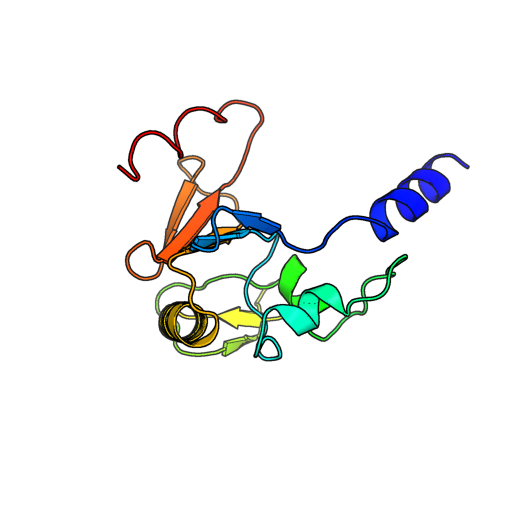969 -17.435 1.00 42.34 128 ARG A CA 1
ATOM 1013 C C . ARG A 1 128 ? -13.755 -2.493 -18.082 1.00 42.34 128 ARG A C 1
ATOM 1015 O O . ARG A 1 128 ? -13.805 -3.581 -18.648 1.00 42.34 128 ARG A O 1
ATOM 1022 N N . ARG A 1 129 ? -12.622 -1.776 -18.061 1.00 44.88 129 ARG A N 1
ATOM 1023 C CA . ARG A 1 129 ? -11.443 -2.169 -18.875 1.00 44.88 129 ARG A CA 1
ATOM 1024 C C . ARG A 1 129 ? -10.352 -2.964 -18.158 1.00 44.88 129 ARG A C 1
ATOM 1026 O O . ARG A 1 129 ? -9.696 -3.761 -18.823 1.00 44.88 129 ARG A O 1
ATOM 1033 N N . VAL A 1 130 ? -10.180 -2.801 -16.848 1.00 44.66 130 VAL A N 1
ATOM 1034 C CA . VAL A 1 130 ? -9.066 -3.430 -16.109 1.00 44.66 130 VAL A CA 1
ATOM 1035 C C . VAL A 1 130 ? -9.252 -4.950 -15.966 1.00 44.66 130 VAL A C 1
ATOM 1037 O O . VAL A 1 130 ? -8.311 -5.713 -16.155 1.00 44.66 130 VAL A O 1
ATOM 1040 N N . TYR A 1 131 ? -10.487 -5.417 -15.764 1.00 46.84 131 TYR A N 1
ATOM 1041 C CA . TYR A 1 131 ? -10.784 -6.829 -15.478 1.00 46.84 131 TYR A CA 1
ATOM 1042 C C . TYR A 1 131 ? -10.817 -7.764 -16.705 1.00 46.84 131 TYR A C 1
ATOM 1044 O O . TYR A 1 131 ? -10.858 -8.977 -16.546 1.00 46.84 131 TYR A O 1
ATOM 1052 N N . GLY A 1 132 ? -10.795 -7.240 -17.936 1.00 43.72 132 GLY A N 1
ATOM 1053 C CA . GLY A 1 132 ? -10.961 -8.049 -19.156 1.00 43.72 132 GLY A CA 1
ATOM 1054 C C . GLY A 1 132 ? -9.676 -8.622 -19.771 1.00 43.72 132 GLY A C 1
ATOM 1055 O O . GLY A 1 132 ? -9.761 -9.274 -20.807 1.00 43.72 132 GLY A O 1
ATOM 1056 N N . ARG A 1 133 ? -8.490 -8.334 -19.214 1.00 41.56 133 ARG A N 1
ATOM 1057 C CA . ARG A 1 133 ? -7.183 -8.701 -19.813 1.00 41.56 133 ARG A CA 1
ATOM 1058 C C . ARG A 1 133 ? -6.198 -9.378 -18.850 1.00 41.56 133 ARG A C 1
ATOM 1060 O O . ARG A 1 133 ? -5.022 -9.496 -19.182 1.00 41.56 133 ARG A O 1
ATOM 1067 N N . LEU A 1 134 ? -6.667 -9.782 -17.670 1.00 45.25 134 LEU A N 1
ATOM 1068 C CA . LEU A 1 134 ? -5.896 -10.578 -16.704 1.00 45.25 134 LEU A CA 1
ATOM 1069 C C . LEU A 1 134 ? -6.150 -12.095 -16.841 1.00 45.25 134 LEU A C 1
ATOM 1071 O O . LEU A 1 134 ? -5.605 -12.862 -16.056 1.00 45.25 134 LEU A O 1
ATOM 1075 N N . GLY A 1 135 ? -6.966 -12.508 -17.819 1.00 33.12 135 GLY A N 1
ATOM 1076 C CA . GLY A 1 135 ? -7.167 -13.907 -18.215 1.00 33.12 135 GLY A CA 1
ATOM 1077 C C . GLY A 1 135 ? -6.358 -14.287 -19.446 1.00 33.12 135 GLY A C 1
ATOM 1078 O O . GLY A 1 135 ? -6.052 -13.374 -20.250 1.00 33.12 135 GLY A O 1
#

Sequence (135 aa):
HVFKEFTEVFNCLPMAAIIEEIALCMHGGLSPELRNLNQINQIRRPLVVPDAGLAWDILWSDPEENSCGWMQSQRGVSYTFGEDVVRRACENLKIDVVLRAHQVVDNGYAFFAERRSVTDSIEMGQVRRVYGRLG

Radius of gyration: 15.11 Å; chains: 1; bounding box: 38×34×35 Å

Foldseek 3Di:
DVVVVVLLVVLADQAWDDDPLAEIEGAADAAPQPQEPVVSVPPDPSDDDDQDDDSQRSNHEEEDPPDAAWAPDPVNGHIYHYLNVLVVCCVRHVYQAYEYEDDDDPVQKDAHNVNRYMYGHDDPDDPPPPPPPPD

Secondary structure (DSSP, 8-state):
-HHHHHHHHHTTS-SEEEETTTEEEESS---TT--STHHHHT--SS----SSSHHHHHHH-EE-TT--SEEE-TTSSSEEE-HHHHHHHHHHHT-SEEEE-SS--TTSEEEETTTTEEEE---TT-TTSGGGS--

InterPro domains:
  IPR004843 Calcineurin-like, phosphoesterase domain [PF00149] (2-105)
  IPR006186 Serine/threonine-specific protein phosphatase/bis(5-nucleosyl)-tetraphosphatase [PR00114] (8-34)
  IPR006186 Serine/threonine-specific protein phosphatase/bis(5-nucleosyl)-tetraphosphatase [PR00114] (37-64)
  IPR006186 Serine/threonine-specific protein phosphatase/bis(5-nucleosyl)-tetraphosphatase [PR00114] (94-114)
  IPR006186 Serine/threonine-specific protein phosphatase/bis(5-nucleosyl)-tetraphosphatase [SM00156] (1-131)
  IPR029052 Metallo-dependent phosphatase-like [G3DSA:3.60.21.10] (1-124)
  IPR029052 Metallo-dependent phosphatase-like [SSF56300] 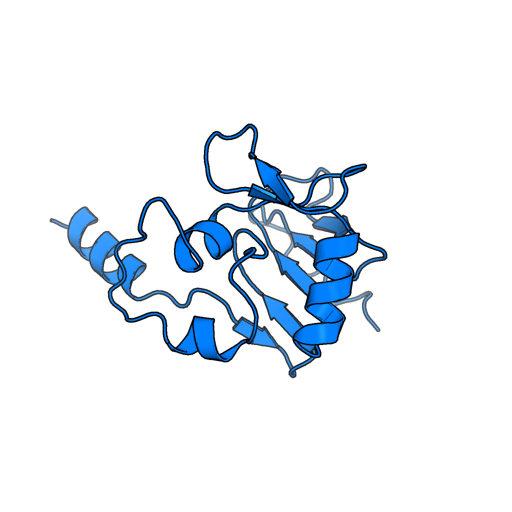(2-116)
  IPR050341 Serine/threonine-protein phosphatase PP1 catalytic subunit [PTHR11668] (2-119)